Protein AF-D3S0X2-F1 (afdb_monomer_lite)

pLDDT: mean 82.23, std 14.94, range [35.78, 95.12]

Sequence (103 aa):
MQVLVDTCVEECDEIYVEITSKIPLKELMQIVRKYRDRDLFLRINRKKKMLESITFYEGNDEECIFVPIPKRFAVLEPDEHYFEVTLKANIVLALKGEKDYHR

Organism: Ferroglobus placidus (strain DSM 10642 / AEDII12DO) (NCBI:txid589924)

Secondary structure (DSSP, 8-state):
-HHHHHHHHHHHHHHHHHHHHHS-HHHHHHHHHHTTTS--EEEEETTT--EEEEES-----TTEEEEEPP-GGGTS---HHHHHHHHHHHHHHHHTT------

Radius of gyration: 13.12 Å; chains: 1; bounding box: 30×28×33 Å

Foldseek 3Di:
DVVVVVVLLVLLVLLLCQCCVVANLVRLVVVLLVPLVAWWWFWAQLVVSHGPDIDRDDDPDPRTFTQTQDRVCNPPPNDSVVNSVVSSVSSSCRNVVNPCPDD

Structure (mmCIF, N/CA/C/O backbone):
data_AF-D3S0X2-F1
#
_entry.id   AF-D3S0X2-F1
#
loop_
_atom_site.group_PDB
_atom_site.id
_atom_site.type_symbol
_atom_site.label_atom_id
_atom_site.label_alt_id
_atom_site.label_comp_id
_atom_site.label_asym_id
_atom_site.label_entity_id
_atom_site.label_seq_id
_atom_site.pdbx_PDB_ins_code
_atom_site.Cartn_x
_atom_site.Cartn_y
_atom_site.Cartn_z
_atom_site.occupancy
_atom_site.B_iso_or_equiv
_atom_site.auth_seq_id
_atom_site.auth_comp_id
_atom_site.auth_asym_id
_atom_site.auth_atom_id
_atom_site.pdbx_PDB_model_num
ATOM 1 N N . MET A 1 1 ? 10.234 -17.775 -16.713 1.00 49.59 1 MET A N 1
ATOM 2 C CA . MET A 1 1 ? 9.248 -17.644 -15.618 1.00 49.59 1 MET A CA 1
ATOM 3 C C . MET A 1 1 ? 9.896 -17.219 -14.304 1.00 49.59 1 MET A C 1
ATOM 5 O O . MET A 1 1 ? 9.381 -16.278 -13.731 1.00 49.59 1 MET A O 1
ATOM 9 N N . GLN A 1 2 ? 11.027 -17.806 -13.882 1.00 45.94 2 GLN A N 1
ATOM 10 C CA . GLN A 1 2 ? 11.764 -17.413 -12.660 1.00 45.94 2 GLN A CA 1
ATOM 11 C C . GLN A 1 2 ? 12.092 -15.903 -12.587 1.00 45.94 2 GLN A C 1
ATOM 13 O O . GLN A 1 2 ? 11.704 -15.236 -11.642 1.00 45.94 2 GLN A O 1
ATOM 18 N N . VAL A 1 3 ? 12.665 -15.343 -13.661 1.00 51.47 3 VAL A N 1
ATOM 19 C CA . VAL A 1 3 ? 13.115 -13.934 -13.722 1.00 51.47 3 VAL A CA 1
ATOM 20 C C . VAL A 1 3 ? 11.994 -12.919 -13.455 1.00 51.47 3 VAL A C 1
ATOM 22 O O . VAL A 1 3 ? 12.220 -11.918 -12.794 1.00 51.47 3 VAL A O 1
ATOM 25 N N . LEU A 1 4 ? 10.766 -13.178 -13.925 1.00 51.53 4 LEU A N 1
ATOM 26 C CA . LEU A 1 4 ? 9.631 -12.268 -13.701 1.00 51.53 4 LEU A CA 1
ATOM 27 C C . LEU A 1 4 ? 9.139 -12.293 -12.250 1.00 51.53 4 LEU A C 1
ATOM 29 O O . LEU A 1 4 ? 8.587 -11.303 -11.778 1.00 51.53 4 LEU A O 1
ATOM 33 N N . VAL A 1 5 ? 9.305 -13.425 -11.560 1.00 55.12 5 VAL A N 1
ATOM 34 C CA . VAL A 1 5 ? 8.939 -13.558 -10.147 1.00 55.12 5 VAL A CA 1
ATOM 35 C C . VAL A 1 5 ? 9.953 -12.809 -9.291 1.00 55.12 5 VAL A C 1
ATOM 37 O O . VAL A 1 5 ? 9.538 -12.034 -8.438 1.00 55.12 5 VAL A O 1
ATOM 40 N N . ASP A 1 6 ? 11.244 -12.956 -9.591 1.00 60.19 6 ASP A N 1
ATOM 41 C CA . ASP A 1 6 ? 12.327 -12.318 -8.837 1.00 60.19 6 ASP A CA 1
ATOM 42 C C . ASP A 1 6 ? 12.272 -10.778 -8.947 1.00 60.19 6 ASP A C 1
ATOM 44 O O . ASP A 1 6 ? 12.323 -10.087 -7.932 1.00 60.19 6 ASP A O 1
ATOM 48 N N . THR A 1 7 ? 12.021 -10.220 -10.142 1.00 62.97 7 THR A N 1
ATOM 49 C CA . THR A 1 7 ? 11.887 -8.758 -10.326 1.00 62.97 7 THR A CA 1
ATOM 50 C C . THR A 1 7 ? 10.675 -8.165 -9.595 1.00 62.97 7 THR A C 1
ATOM 52 O O . THR A 1 7 ? 10.750 -7.057 -9.072 1.00 62.97 7 THR A O 1
ATOM 55 N N . CYS A 1 8 ? 9.549 -8.886 -9.511 1.00 72.38 8 CYS A N 1
ATOM 56 C CA . CYS A 1 8 ? 8.376 -8.386 -8.780 1.00 72.38 8 CYS A CA 1
ATOM 57 C C . CYS A 1 8 ? 8.606 -8.331 -7.262 1.00 72.38 8 CYS A C 1
ATOM 59 O O . CYS A 1 8 ? 7.940 -7.553 -6.581 1.00 72.38 8 CYS A O 1
ATOM 61 N N . VAL A 1 9 ? 9.498 -9.174 -6.733 1.00 78.00 9 VAL A N 1
ATOM 62 C CA . VAL A 1 9 ? 9.828 -9.215 -5.301 1.00 78.00 9 VAL A CA 1
ATOM 63 C C . VAL A 1 9 ? 10.693 -8.010 -4.935 1.00 78.00 9 VAL A C 1
ATOM 65 O O . VAL A 1 9 ? 10.359 -7.303 -3.989 1.00 78.00 9 VAL A O 1
ATOM 68 N N . GLU A 1 10 ? 11.724 -7.715 -5.731 1.00 85.56 10 GLU A N 1
ATOM 69 C CA . GLU A 1 10 ? 12.586 -6.539 -5.533 1.00 85.56 10 GLU A CA 1
ATOM 70 C C . GLU A 1 10 ? 11.782 -5.232 -5.616 1.00 85.56 10 GLU A C 1
ATOM 72 O O . GLU A 1 10 ? 11.836 -4.407 -4.705 1.00 85.56 10 GLU A O 1
ATOM 77 N N . GLU A 1 11 ? 10.944 -5.078 -6.649 1.00 89.06 11 GLU A N 1
ATOM 78 C CA . GLU A 1 11 ? 10.080 -3.897 -6.781 1.00 89.06 11 GLU A CA 1
ATOM 79 C C . GLU A 1 11 ? 9.060 -3.777 -5.635 1.00 89.06 11 GLU A C 1
ATOM 81 O O . GLU A 1 11 ? 8.707 -2.670 -5.221 1.00 89.06 11 GLU A O 1
ATOM 86 N N . CYS A 1 12 ? 8.563 -4.906 -5.120 1.00 91.75 12 CYS A N 1
ATOM 87 C CA . CYS A 1 12 ? 7.656 -4.914 -3.979 1.00 91.75 12 CYS A CA 1
ATOM 88 C C . CYS A 1 12 ? 8.347 -4.402 -2.716 1.00 91.75 12 CYS A C 1
ATOM 90 O O . CYS A 1 12 ? 7.769 -3.578 -2.005 1.00 91.75 12 CYS A O 1
ATOM 92 N N . ASP A 1 13 ? 9.562 -4.871 -2.435 1.00 92.94 13 ASP A N 1
ATOM 93 C CA . ASP A 1 13 ? 10.314 -4.449 -1.258 1.00 92.94 13 ASP A CA 1
ATOM 94 C C . ASP A 1 13 ? 10.686 -2.963 -1.333 1.00 92.94 13 ASP A C 1
ATOM 96 O O . ASP A 1 13 ? 10.516 -2.251 -0.343 1.00 92.94 13 ASP A O 1
ATOM 100 N N . GLU A 1 14 ? 11.080 -2.456 -2.506 1.00 93.88 14 GLU A N 1
ATOM 101 C CA . GLU A 1 14 ? 11.331 -1.023 -2.718 1.00 93.88 14 GLU A CA 1
ATOM 102 C C . GLU A 1 14 ? 10.093 -0.169 -2.414 1.00 93.88 14 GLU A C 1
ATOM 104 O O . GLU A 1 14 ? 10.158 0.781 -1.629 1.00 93.88 14 GLU A O 1
ATOM 109 N N . ILE A 1 15 ? 8.942 -0.531 -2.989 1.00 93.94 15 ILE A N 1
ATOM 110 C CA . ILE A 1 15 ? 7.681 0.188 -2.767 1.00 93.94 15 ILE A CA 1
ATOM 111 C C . ILE A 1 15 ? 7.254 0.084 -1.300 1.00 93.94 15 ILE A C 1
ATOM 113 O O . ILE A 1 15 ? 6.788 1.065 -0.720 1.00 93.94 15 ILE A O 1
ATOM 117 N N . TYR A 1 16 ? 7.407 -1.085 -0.680 1.00 94.94 16 TYR A N 1
ATOM 118 C CA . TYR A 1 16 ? 7.052 -1.293 0.720 1.00 94.94 16 TYR A CA 1
ATOM 119 C C . TYR A 1 16 ? 7.913 -0.441 1.662 1.00 94.94 16 TYR A C 1
ATOM 121 O O . TYR A 1 16 ? 7.379 0.204 2.571 1.00 94.94 16 TYR A O 1
ATOM 129 N N . VAL A 1 17 ? 9.229 -0.395 1.436 1.00 95.12 17 VAL A N 1
ATOM 130 C CA . VAL A 1 17 ? 10.155 0.462 2.191 1.00 95.12 17 VAL A CA 1
ATOM 131 C C . VAL A 1 17 ? 9.787 1.932 2.006 1.00 95.12 17 VAL A C 1
ATOM 133 O O . VAL A 1 17 ? 9.679 2.664 2.987 1.00 95.12 17 VAL A O 1
ATOM 136 N N . GLU A 1 18 ? 9.510 2.361 0.777 1.00 95.12 18 GLU A N 1
ATOM 137 C CA . GLU A 1 18 ? 9.065 3.724 0.489 1.00 95.12 18 GLU A CA 1
ATOM 138 C C . GLU A 1 18 ? 7.771 4.078 1.243 1.00 95.12 18 GLU A C 1
ATOM 140 O O . GLU A 1 18 ? 7.706 5.117 1.906 1.00 95.12 18 GLU A O 1
ATOM 145 N N . ILE A 1 19 ? 6.749 3.215 1.197 1.00 94.50 19 ILE A N 1
ATOM 146 C CA . ILE A 1 19 ? 5.483 3.427 1.915 1.00 94.50 19 ILE A CA 1
ATOM 147 C C . ILE A 1 19 ? 5.742 3.553 3.417 1.00 94.50 19 ILE A C 1
ATOM 149 O O . ILE A 1 19 ? 5.292 4.517 4.034 1.00 94.50 19 ILE A O 1
ATOM 153 N N . THR A 1 20 ? 6.474 2.601 3.999 1.00 94.50 20 THR A N 1
ATOM 154 C CA . THR A 1 20 ? 6.688 2.532 5.452 1.00 94.50 20 THR A CA 1
ATOM 155 C C . THR A 1 20 ? 7.637 3.606 5.979 1.00 94.50 20 THR A C 1
ATOM 157 O O . THR A 1 20 ? 7.524 3.991 7.143 1.00 94.50 20 THR A O 1
ATOM 160 N N . SER A 1 21 ? 8.505 4.157 5.124 1.00 94.94 21 SER A N 1
ATOM 161 C CA . SER A 1 21 ? 9.334 5.327 5.442 1.00 94.94 21 SER A CA 1
ATOM 162 C C . SER A 1 21 ? 8.521 6.619 5.581 1.00 94.94 21 SER A C 1
ATOM 164 O O . SER A 1 21 ? 8.890 7.502 6.356 1.00 94.94 21 SER A O 1
ATOM 166 N N . LYS A 1 22 ? 7.404 6.728 4.849 1.00 94.25 22 LYS A N 1
ATOM 167 C CA . LYS A 1 22 ? 6.505 7.891 4.860 1.00 94.25 22 LYS A CA 1
ATOM 168 C C . LYS A 1 22 ? 5.373 7.745 5.866 1.00 94.25 22 LYS A C 1
ATOM 170 O O . LYS A 1 22 ? 4.980 8.726 6.488 1.00 94.25 22 LYS A O 1
ATOM 175 N N . ILE A 1 23 ? 4.823 6.540 5.973 1.00 94.12 23 ILE A N 1
ATOM 176 C CA . ILE A 1 23 ? 3.676 6.216 6.814 1.00 94.12 23 ILE A CA 1
ATOM 177 C C . ILE A 1 23 ? 3.983 4.889 7.511 1.00 94.12 23 ILE A C 1
ATOM 179 O O . ILE A 1 23 ? 3.873 3.831 6.884 1.00 94.12 23 ILE A O 1
ATOM 183 N N . PRO A 1 24 ? 4.355 4.912 8.802 1.00 94.12 24 PRO A N 1
ATOM 184 C CA . PRO A 1 24 ? 4.600 3.697 9.561 1.00 94.12 24 PRO A CA 1
ATOM 185 C C . PRO A 1 24 ? 3.413 2.738 9.479 1.00 94.12 24 PRO A C 1
ATOM 187 O O . PRO A 1 24 ? 2.253 3.157 9.503 1.00 94.12 24 PRO A O 1
ATOM 190 N N . LEU A 1 25 ? 3.689 1.435 9.455 1.00 91.69 25 LEU A N 1
ATOM 191 C CA . LEU A 1 25 ? 2.662 0.406 9.269 1.00 91.69 25 LEU A CA 1
ATOM 192 C C . LEU A 1 25 ? 1.496 0.547 10.264 1.00 91.69 25 LEU A C 1
ATOM 194 O O . LEU A 1 25 ? 0.329 0.487 9.882 1.00 91.69 25 LEU A O 1
ATOM 198 N N . LYS A 1 26 ? 1.805 0.845 11.532 1.00 90.25 26 LYS A N 1
ATOM 199 C CA . LYS A 1 26 ? 0.810 1.095 12.587 1.00 90.25 26 LYS A CA 1
ATOM 200 C C . LYS A 1 26 ? -0.097 2.288 12.291 1.00 90.25 26 LYS A C 1
ATOM 202 O O . LYS A 1 26 ? -1.286 2.235 12.597 1.00 90.25 26 LYS A O 1
ATOM 207 N N . GLU A 1 27 ? 0.441 3.351 11.704 1.00 91.94 27 GLU A N 1
ATOM 208 C CA . GLU A 1 27 ? -0.343 4.515 11.293 1.00 91.94 27 GLU A CA 1
ATOM 209 C C . GLU A 1 27 ? -1.248 4.160 10.111 1.00 91.94 27 GLU A C 1
ATOM 211 O O . GLU A 1 27 ? -2.439 4.473 10.128 1.00 91.94 27 GLU A O 1
ATOM 216 N N . LEU A 1 28 ? -0.738 3.397 9.141 1.00 91.38 28 LEU A N 1
ATOM 217 C CA . LEU A 1 28 ? -1.540 2.896 8.027 1.00 91.38 28 LEU A CA 1
ATOM 218 C C . LEU A 1 28 ? -2.717 2.037 8.519 1.00 91.38 28 LEU A C 1
ATOM 220 O O . LEU A 1 28 ? -3.856 2.224 8.089 1.00 91.38 28 LEU A O 1
ATOM 224 N N . MET A 1 29 ? -2.475 1.162 9.499 1.00 89.56 29 MET A N 1
ATOM 225 C CA . MET A 1 29 ? -3.522 0.376 10.159 1.00 89.56 29 MET A CA 1
ATOM 226 C C . MET A 1 29 ? -4.550 1.263 10.882 1.00 89.56 29 MET A C 1
ATOM 228 O O . MET A 1 29 ? -5.747 0.968 10.854 1.00 89.56 29 MET A O 1
ATOM 232 N N . GLN A 1 30 ? -4.128 2.362 11.518 1.00 90.00 30 GLN A N 1
ATOM 233 C CA . GLN A 1 30 ? -5.047 3.326 12.137 1.00 90.00 30 GLN A CA 1
ATOM 234 C C . GLN A 1 30 ? -5.907 4.054 11.097 1.00 90.00 30 GLN A C 1
ATOM 236 O O . GLN A 1 30 ? -7.107 4.230 11.323 1.00 90.00 30 GLN A O 1
ATOM 241 N N . ILE A 1 31 ? -5.336 4.426 9.948 1.00 90.50 31 ILE A N 1
ATOM 242 C CA . ILE A 1 31 ? -6.070 5.033 8.827 1.00 90.50 31 ILE A CA 1
ATOM 243 C C . ILE A 1 31 ? -7.158 4.075 8.328 1.00 90.50 31 ILE A C 1
ATOM 245 O O . ILE A 1 31 ? -8.312 4.485 8.187 1.00 90.50 31 ILE A O 1
ATOM 249 N N . VAL A 1 32 ? -6.833 2.792 8.143 1.00 88.81 32 VAL A N 1
ATOM 250 C CA . VAL A 1 32 ? -7.812 1.766 7.742 1.00 88.81 32 VAL A CA 1
ATOM 251 C C . VAL A 1 32 ? -8.948 1.654 8.753 1.00 88.81 32 VAL A C 1
ATOM 253 O O . VAL A 1 32 ? -10.112 1.639 8.363 1.00 88.81 32 VAL A O 1
ATOM 256 N N . ARG A 1 33 ? -8.646 1.637 10.058 1.00 86.81 33 ARG A N 1
ATOM 257 C CA . ARG A 1 33 ? -9.688 1.600 11.100 1.00 86.81 33 ARG A CA 1
ATOM 258 C C . ARG A 1 33 ? -10.566 2.848 11.082 1.00 86.81 33 ARG A C 1
ATOM 260 O O . ARG A 1 33 ? -11.780 2.735 11.235 1.00 86.81 33 ARG A O 1
ATOM 267 N N . LYS A 1 34 ? -9.967 4.025 10.878 1.00 89.19 34 LYS A N 1
ATOM 268 C CA . LYS A 1 34 ? -10.680 5.309 10.808 1.00 89.19 34 LYS A CA 1
ATOM 269 C C . LYS A 1 34 ? -11.653 5.366 9.629 1.00 89.19 34 LYS A C 1
ATOM 271 O O . LYS A 1 34 ? -12.724 5.949 9.766 1.00 89.19 34 LYS A O 1
ATOM 276 N N . TYR A 1 35 ? -11.303 4.754 8.499 1.00 89.12 35 TYR A N 1
ATOM 277 C CA . TYR A 1 35 ? -12.119 4.743 7.282 1.00 89.12 35 TYR A CA 1
ATOM 278 C C . TYR A 1 35 ? -12.610 3.340 6.906 1.00 89.12 35 TYR A C 1
ATOM 280 O O . TYR A 1 35 ? -12.713 3.020 5.725 1.00 89.12 35 TYR A O 1
ATOM 288 N N . ARG A 1 36 ? -12.949 2.509 7.900 1.00 84.44 36 ARG A N 1
ATOM 289 C CA . ARG A 1 36 ? -13.332 1.095 7.710 1.00 84.44 36 ARG A CA 1
ATOM 290 C C . ARG A 1 36 ? -14.442 0.862 6.673 1.00 84.44 36 ARG A C 1
ATOM 292 O O . ARG A 1 36 ? -14.465 -0.178 6.024 1.00 84.44 36 ARG A O 1
ATOM 299 N N . ASP A 1 37 ? -15.324 1.844 6.498 1.00 85.50 37 ASP A N 1
ATOM 300 C CA . ASP A 1 37 ? -16.477 1.783 5.596 1.00 85.50 37 ASP A CA 1
ATOM 301 C C . ASP A 1 37 ? -16.142 2.213 4.151 1.00 85.50 37 ASP A C 1
ATOM 303 O O . ASP A 1 37 ? -17.035 2.310 3.313 1.00 85.50 37 ASP A O 1
ATOM 307 N N . ARG A 1 38 ? -14.869 2.505 3.834 1.00 86.06 38 ARG A N 1
ATOM 308 C CA . ARG A 1 38 ? -14.432 2.984 2.511 1.00 86.06 38 ARG A CA 1
ATOM 309 C C . ARG A 1 38 ? -13.222 2.234 1.992 1.00 86.06 38 ARG A C 1
ATOM 311 O O . ARG A 1 38 ? -1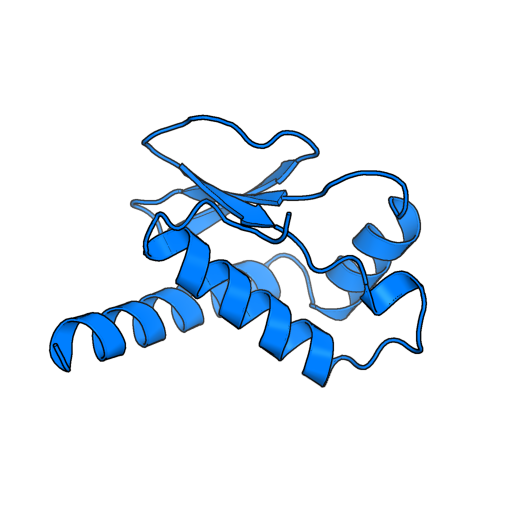2.316 1.919 2.753 1.00 86.06 38 ARG A O 1
ATOM 318 N N . ASP A 1 39 ? -13.209 1.941 0.693 1.00 88.06 39 ASP A N 1
ATOM 319 C CA . ASP A 1 39 ? -12.028 1.397 0.013 1.00 88.06 39 ASP A CA 1
ATOM 320 C C . ASP A 1 39 ? -10.912 2.426 -0.009 1.00 88.06 39 ASP A C 1
ATOM 322 O O . ASP A 1 39 ? -11.140 3.587 -0.328 1.00 88.06 39 ASP A O 1
ATOM 326 N N . LEU A 1 40 ? -9.728 2.002 0.422 1.00 91.56 40 LEU A N 1
ATOM 327 C CA . LEU A 1 40 ? -8.530 2.820 0.475 1.00 91.56 40 LEU A CA 1
ATOM 328 C C . LEU A 1 40 ? -7.493 2.200 -0.449 1.00 91.56 40 LEU A C 1
ATOM 330 O O . LEU A 1 40 ? -7.271 0.988 -0.414 1.00 91.56 40 LEU A O 1
ATOM 334 N N . PHE A 1 41 ? -6.819 3.052 -1.205 1.00 93.50 41 PHE A N 1
ATOM 335 C CA . PHE A 1 41 ? -5.757 2.668 -2.119 1.00 93.50 41 PHE A CA 1
ATOM 336 C C . PHE A 1 41 ? -4.533 3.544 -1.885 1.00 93.50 41 PHE A C 1
ATOM 338 O O . PHE A 1 41 ? -4.652 4.750 -1.659 1.00 93.50 41 PHE A O 1
ATOM 345 N N . LEU A 1 42 ? -3.352 2.945 -1.980 1.00 94.31 42 LEU A N 1
ATOM 346 C CA . LEU A 1 42 ? -2.098 3.669 -2.131 1.00 94.31 42 LEU A CA 1
ATOM 347 C C . LEU A 1 42 ? -1.906 3.962 -3.615 1.00 94.31 42 LEU A C 1
ATOM 349 O O . LEU A 1 42 ? -1.859 3.035 -4.423 1.00 94.31 42 LEU A O 1
ATOM 353 N N . ARG A 1 43 ? -1.787 5.239 -3.972 1.00 94.25 43 ARG A N 1
ATOM 354 C CA . ARG A 1 43 ? -1.425 5.664 -5.323 1.00 94.25 43 ARG A CA 1
ATOM 355 C C . ARG A 1 43 ? 0.093 5.765 -5.403 1.00 94.25 43 ARG A C 1
ATOM 357 O O . ARG A 1 43 ? 0.688 6.663 -4.805 1.00 94.25 43 ARG A O 1
ATOM 364 N N . ILE A 1 44 ? 0.710 4.832 -6.119 1.00 93.00 44 ILE A N 1
ATOM 365 C CA . ILE A 1 44 ? 2.162 4.759 -6.300 1.00 93.00 44 ILE A CA 1
ATOM 366 C C . ILE A 1 44 ? 2.500 5.139 -7.740 1.00 93.00 44 ILE A C 1
ATOM 368 O O . ILE A 1 44 ? 1.911 4.608 -8.680 1.00 93.00 44 ILE A O 1
ATOM 372 N N . ASN A 1 45 ? 3.482 6.015 -7.930 1.00 92.38 45 ASN A N 1
ATOM 373 C CA . ASN A 1 45 ? 4.012 6.320 -9.254 1.00 92.38 45 ASN A CA 1
ATOM 374 C C . ASN A 1 45 ? 4.736 5.092 -9.825 1.00 92.38 45 ASN A C 1
ATOM 376 O O . ASN A 1 45 ? 5.735 4.646 -9.258 1.00 92.38 45 ASN A O 1
ATOM 380 N N . ARG A 1 46 ? 4.293 4.562 -10.968 1.00 87.44 46 ARG A N 1
ATOM 381 C CA . ARG A 1 46 ? 4.823 3.311 -11.537 1.00 87.44 46 ARG A CA 1
ATOM 382 C C . ARG A 1 46 ? 6.298 3.413 -11.935 1.00 87.44 46 ARG A C 1
ATOM 384 O O . ARG A 1 46 ? 7.024 2.428 -11.818 1.00 87.44 46 ARG A O 1
ATOM 391 N N . LYS A 1 47 ? 6.738 4.589 -12.402 1.00 86.81 47 LYS A N 1
ATOM 392 C CA . LYS A 1 47 ? 8.121 4.835 -12.856 1.00 86.81 47 LYS A CA 1
ATOM 393 C C . LYS A 1 47 ? 9.061 5.127 -11.693 1.00 86.81 47 LYS A C 1
ATOM 395 O O . LYS A 1 47 ? 10.173 4.619 -11.674 1.00 86.81 47 LYS A O 1
ATOM 400 N N . LYS A 1 48 ? 8.621 5.961 -10.746 1.00 90.69 48 LYS A N 1
ATOM 401 C CA . LYS A 1 48 ? 9.446 6.387 -9.605 1.00 90.69 48 LYS A CA 1
ATOM 402 C C . LYS A 1 48 ? 9.388 5.425 -8.421 1.00 90.69 48 LYS A C 1
ATOM 404 O O . LYS A 1 48 ? 10.191 5.576 -7.515 1.00 90.69 48 LYS A O 1
ATOM 409 N N . LYS A 1 49 ? 8.420 4.500 -8.404 1.00 90.44 49 LYS A N 1
ATOM 410 C CA . LYS A 1 49 ? 8.129 3.600 -7.274 1.00 90.44 49 LYS A CA 1
ATOM 411 C C . LYS A 1 49 ? 7.816 4.353 -5.972 1.00 90.44 49 LYS A C 1
ATOM 413 O O . LYS A 1 49 ? 7.979 3.826 -4.882 1.00 90.44 49 LYS A O 1
ATOM 418 N N . MET A 1 50 ? 7.337 5.594 -6.091 1.00 93.06 50 MET A N 1
ATOM 419 C CA . MET A 1 50 ? 7.100 6.493 -4.961 1.00 93.06 50 MET A CA 1
ATOM 420 C C . MET A 1 50 ? 5.627 6.558 -4.579 1.00 93.06 50 MET A C 1
ATOM 422 O O . MET A 1 50 ? 4.769 6.709 -5.451 1.00 93.06 50 MET A O 1
ATOM 426 N N . LEU A 1 51 ? 5.342 6.539 -3.276 1.00 94.12 51 LEU A N 1
ATOM 427 C CA . LEU A 1 51 ? 4.007 6.838 -2.761 1.00 94.12 51 LEU A CA 1
ATOM 428 C C . LEU A 1 51 ? 3.667 8.311 -3.013 1.00 94.12 51 LEU A C 1
ATOM 430 O O . LEU A 1 51 ? 4.355 9.202 -2.503 1.00 94.12 51 LEU A O 1
ATOM 434 N N . GLU A 1 52 ? 2.595 8.558 -3.766 1.00 93.69 52 GLU A N 1
ATOM 435 C CA . GLU A 1 52 ? 2.085 9.904 -4.037 1.00 93.69 52 GLU A CA 1
ATOM 436 C C . GLU A 1 52 ? 0.966 10.294 -3.064 1.00 93.69 52 GLU A C 1
ATOM 438 O O . GLU A 1 52 ? 0.970 11.409 -2.545 1.00 93.69 52 GLU A O 1
ATOM 443 N N . SER A 1 53 ? 0.015 9.392 -2.792 1.00 93.44 53 SER A N 1
ATOM 444 C CA . SER A 1 53 ? -1.090 9.652 -1.856 1.00 93.44 53 SER A CA 1
ATOM 445 C C . SER A 1 53 ? -1.839 8.385 -1.421 1.00 93.44 53 SER A C 1
ATOM 447 O O . SER A 1 53 ? -1.702 7.321 -2.024 1.00 93.44 53 SER A O 1
ATOM 449 N N . ILE A 1 54 ? -2.670 8.516 -0.379 1.00 92.81 54 ILE A N 1
ATOM 450 C CA . ILE A 1 54 ? -3.749 7.570 -0.053 1.00 92.81 54 ILE A CA 1
ATOM 451 C C . ILE A 1 54 ? -5.060 8.148 -0.596 1.00 92.81 54 ILE A C 1
ATOM 453 O O . ILE A 1 54 ? -5.369 9.315 -0.351 1.00 92.81 54 ILE A O 1
ATOM 457 N N . THR A 1 55 ? -5.838 7.345 -1.316 1.00 91.25 55 THR A N 1
ATOM 458 C CA . THR A 1 55 ? -7.082 7.769 -1.974 1.00 91.25 55 THR A CA 1
ATOM 459 C C . THR A 1 55 ? -8.224 6.785 -1.730 1.00 91.25 55 THR A C 1
ATOM 461 O O . THR A 1 55 ? -7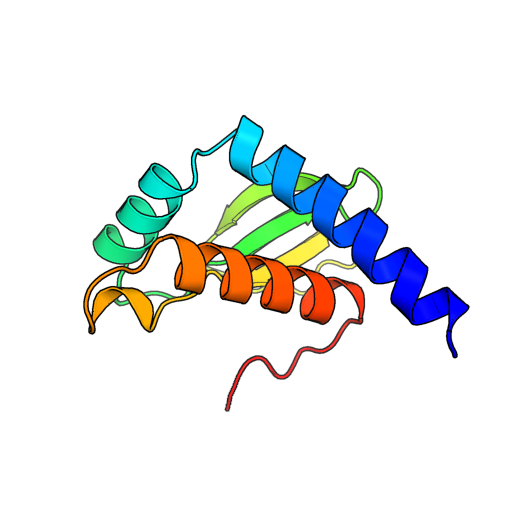.995 5.622 -1.410 1.00 91.25 55 THR A O 1
ATOM 464 N N . PHE A 1 56 ? -9.461 7.254 -1.907 1.00 88.31 56 PHE A N 1
ATOM 465 C CA . PHE A 1 56 ? -10.670 6.419 -1.890 1.00 88.31 56 PHE A CA 1
ATOM 466 C C . PHE A 1 56 ? -11.092 5.923 -3.280 1.00 88.31 56 PHE A C 1
ATOM 468 O O . PHE A 1 56 ? -12.121 5.269 -3.421 1.00 88.31 56 PHE A O 1
ATOM 475 N N . TYR A 1 57 ? -10.348 6.306 -4.316 1.00 82.62 57 TYR A N 1
ATOM 476 C CA . TYR A 1 57 ? -10.694 6.053 -5.706 1.00 82.62 57 TYR A CA 1
ATOM 477 C C . TYR A 1 57 ? -9.630 5.184 -6.367 1.00 82.62 57 TYR A C 1
ATOM 479 O O . TYR A 1 57 ? -8.456 5.559 -6.401 1.00 82.62 57 TYR A O 1
ATOM 487 N N . GLU A 1 58 ? -10.061 4.056 -6.922 1.00 77.75 58 GLU A N 1
ATOM 488 C CA . GLU A 1 58 ? -9.265 3.278 -7.862 1.00 77.75 58 GLU A CA 1
ATOM 489 C C . GLU A 1 58 ? -9.334 3.967 -9.229 1.00 77.75 58 GLU A C 1
ATOM 491 O O . GLU A 1 58 ? -10.370 3.979 -9.896 1.00 77.75 58 GLU A O 1
ATOM 496 N N . GLY A 1 59 ? -8.239 4.618 -9.617 1.00 73.06 59 GLY A N 1
ATOM 497 C CA . GLY A 1 59 ? -8.141 5.268 -10.914 1.00 73.06 59 GLY A CA 1
ATOM 498 C C . GLY A 1 59 ? -7.679 4.325 -12.013 1.00 73.06 59 GLY A C 1
ATOM 499 O O . GLY A 1 59 ? -7.080 3.283 -11.767 1.00 73.06 59 GLY A O 1
ATOM 500 N N . ASN A 1 60 ? -7.909 4.743 -13.254 1.00 71.19 60 ASN A N 1
ATOM 501 C CA . ASN A 1 60 ? -7.279 4.144 -14.423 1.00 71.19 60 ASN A CA 1
ATOM 502 C C . ASN A 1 60 ? -6.237 5.152 -14.928 1.00 71.19 60 ASN A C 1
ATOM 504 O O . ASN A 1 60 ? -6.511 5.964 -15.807 1.00 71.19 60 ASN A O 1
ATOM 508 N N . ASP A 1 61 ? -5.091 5.175 -14.253 1.00 79.75 61 ASP A N 1
ATOM 509 C CA . ASP A 1 61 ? -3.963 6.063 -14.536 1.00 79.75 61 ASP A CA 1
ATOM 510 C C . ASP A 1 61 ? -2.780 5.180 -14.933 1.00 79.75 61 ASP A C 1
ATOM 512 O O . ASP A 1 61 ? -2.291 4.415 -14.112 1.00 79.75 61 ASP A O 1
ATOM 516 N N . GLU A 1 62 ? -2.345 5.242 -16.191 1.00 80.38 62 GLU A N 1
ATOM 517 C CA . GLU A 1 62 ? -1.245 4.403 -16.691 1.00 80.38 62 GLU A CA 1
ATOM 518 C C . GLU A 1 62 ? 0.100 4.732 -16.023 1.00 80.38 62 GLU A C 1
ATOM 520 O O . GLU A 1 62 ? 1.009 3.896 -15.990 1.00 80.38 62 GLU A O 1
ATOM 525 N N . GLU A 1 63 ? 0.235 5.936 -15.463 1.00 86.94 63 GLU A N 1
ATOM 526 C CA . GLU A 1 63 ? 1.445 6.367 -14.768 1.00 86.94 63 GLU A CA 1
ATOM 527 C C . GLU A 1 63 ? 1.473 5.920 -13.304 1.00 86.94 63 GLU A C 1
ATOM 529 O O . GLU A 1 63 ? 2.535 5.966 -12.671 1.00 86.94 63 GLU A O 1
ATOM 534 N N . CYS A 1 64 ? 0.343 5.445 -12.771 1.00 89.56 64 CYS A N 1
ATOM 535 C CA . CYS A 1 64 ? 0.212 5.030 -11.383 1.00 89.56 64 CYS A CA 1
ATOM 536 C C . CYS A 1 64 ? -0.282 3.591 -11.235 1.00 89.56 64 CYS A C 1
ATOM 538 O O . CYS A 1 64 ? -1.018 3.048 -12.049 1.00 89.56 64 CYS A O 1
ATOM 540 N N . ILE A 1 65 ? 0.106 2.968 -10.132 1.00 90.44 65 ILE A N 1
ATOM 541 C CA . ILE A 1 65 ? -0.516 1.741 -9.644 1.00 90.44 65 ILE A CA 1
ATOM 542 C C . ILE A 1 65 ? -1.324 2.085 -8.394 1.00 90.44 65 ILE A C 1
ATOM 544 O O . ILE A 1 65 ? -0.899 2.894 -7.564 1.00 90.44 65 ILE A O 1
ATOM 548 N N . PHE A 1 66 ? -2.499 1.478 -8.277 1.00 91.75 66 PHE A N 1
ATOM 549 C CA . PHE A 1 66 ? -3.361 1.607 -7.111 1.00 91.75 66 PHE A CA 1
ATOM 550 C C . PHE A 1 66 ? -3.280 0.303 -6.332 1.00 91.75 66 PHE A C 1
ATOM 552 O O . PHE A 1 66 ? -3.717 -0.738 -6.811 1.00 91.75 66 PHE A O 1
ATOM 559 N N . VAL A 1 67 ? -2.682 0.354 -5.146 1.00 91.94 67 VAL A N 1
ATOM 560 C CA . VAL A 1 67 ? -2.547 -0.816 -4.277 1.00 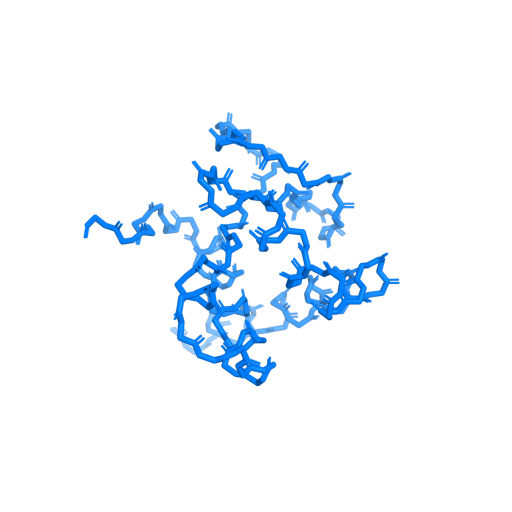91.94 67 VAL A CA 1
ATOM 561 C C . VAL A 1 67 ? -3.654 -0.766 -3.229 1.00 91.94 67 VAL A C 1
ATOM 563 O O . VAL A 1 67 ? -3.663 0.173 -2.427 1.00 91.94 67 VAL A O 1
ATOM 566 N N . PRO A 1 68 ? -4.580 -1.735 -3.180 1.00 91.19 68 PRO A N 1
ATOM 567 C CA . PRO A 1 68 ? -5.615 -1.743 -2.157 1.00 91.19 68 PRO A CA 1
ATOM 568 C C . PRO A 1 68 ? -5.012 -1.978 -0.775 1.00 91.19 68 PRO A C 1
ATOM 570 O O . PRO A 1 68 ? -4.182 -2.870 -0.573 1.00 91.19 68 PRO A O 1
ATOM 573 N N . ILE A 1 69 ? -5.463 -1.191 0.199 1.00 90.56 69 ILE A N 1
ATOM 574 C CA . ILE A 1 69 ? -5.025 -1.331 1.586 1.00 90.56 69 ILE A CA 1
ATOM 575 C C . ILE A 1 69 ? -5.881 -2.409 2.274 1.00 90.56 69 ILE A C 1
ATOM 577 O O . ILE A 1 69 ? -7.112 -2.347 2.201 1.00 90.56 69 ILE A O 1
ATOM 581 N N . PRO A 1 70 ? -5.278 -3.396 2.962 1.00 86.56 70 PRO A N 1
ATOM 582 C CA . PRO A 1 70 ? -6.028 -4.503 3.546 1.00 86.56 70 PRO A CA 1
ATOM 583 C C . PRO A 1 70 ? -7.076 -4.065 4.589 1.00 86.56 70 PRO A C 1
ATOM 585 O O . PRO A 1 70 ? -6.737 -3.557 5.654 1.00 86.56 70 PRO A O 1
ATOM 588 N N . LYS A 1 71 ? -8.366 -4.313 4.316 1.00 79.12 71 LYS A N 1
ATOM 589 C CA . LYS A 1 71 ? -9.486 -3.935 5.207 1.00 79.12 71 LYS A CA 1
ATOM 590 C C . LYS A 1 71 ? -9.885 -4.967 6.248 1.00 79.12 71 LYS A C 1
ATOM 592 O O . LYS A 1 71 ? -10.325 -4.598 7.334 1.00 79.12 71 LYS A O 1
ATOM 597 N N . ARG A 1 72 ? -9.807 -6.261 5.906 1.00 65.94 72 ARG A N 1
ATOM 598 C CA . ARG A 1 72 ? -10.361 -7.355 6.737 1.00 65.94 72 ARG A CA 1
ATOM 599 C C . ARG A 1 72 ? -9.723 -7.420 8.138 1.00 65.94 72 ARG A C 1
ATOM 601 O O . ARG A 1 72 ? -10.335 -7.919 9.073 1.00 65.94 72 ARG A O 1
ATOM 608 N N . PHE A 1 73 ? -8.565 -6.783 8.286 1.00 61.75 73 PHE A N 1
ATOM 609 C CA . PHE A 1 73 ? -7.833 -6.500 9.522 1.00 61.75 73 PHE A CA 1
ATOM 610 C C . PHE A 1 73 ? -8.537 -5.600 10.535 1.00 61.75 73 PHE A C 1
ATOM 612 O O . PHE A 1 73 ? -8.146 -5.559 11.695 1.00 61.75 73 PHE A O 1
ATOM 619 N N . ALA A 1 74 ? -9.534 -4.821 10.115 1.00 54.91 74 ALA A N 1
ATOM 620 C CA . ALA A 1 74 ? -10.262 -3.943 11.024 1.00 54.91 74 ALA A CA 1
ATOM 621 C C . ALA A 1 74 ? -11.307 -4.696 11.871 1.00 54.91 74 ALA A C 1
ATOM 623 O O . ALA A 1 74 ? -11.845 -4.110 12.808 1.00 54.91 74 ALA A O 1
ATOM 624 N N . VAL A 1 75 ? -11.613 -5.958 11.534 1.00 55.53 75 VAL A N 1
ATOM 625 C CA . VAL A 1 75 ? -12.747 -6.717 12.097 1.00 55.53 75 VAL A CA 1
ATOM 626 C C . VAL A 1 75 ? -12.305 -7.838 13.046 1.00 55.53 75 VAL A C 1
ATOM 628 O O . VAL A 1 75 ? -12.995 -8.108 14.024 1.00 55.53 75 VAL A O 1
ATOM 631 N N . LEU A 1 76 ? -11.157 -8.468 12.793 1.00 54.75 76 LEU A N 1
ATOM 632 C CA . LEU A 1 76 ? -10.545 -9.501 13.638 1.00 54.75 76 LEU A CA 1
ATOM 633 C C . LEU A 1 76 ? -9.176 -8.976 14.075 1.00 54.75 76 LEU A C 1
ATOM 635 O O . LEU A 1 76 ? -8.554 -8.266 13.292 1.00 54.75 76 LEU A O 1
ATOM 639 N N . GLU A 1 77 ? -8.759 -9.240 15.316 1.00 56.25 77 GLU A N 1
ATOM 640 C CA . GLU A 1 77 ? -7.611 -8.593 15.970 1.00 56.25 77 GLU A CA 1
ATOM 641 C C . GLU A 1 77 ? -6.427 -8.267 15.031 1.00 56.25 77 GLU A C 1
ATOM 643 O O . GLU A 1 77 ? -5.994 -9.105 14.240 1.00 56.25 77 GLU A O 1
ATOM 648 N N . PRO A 1 78 ? -5.897 -7.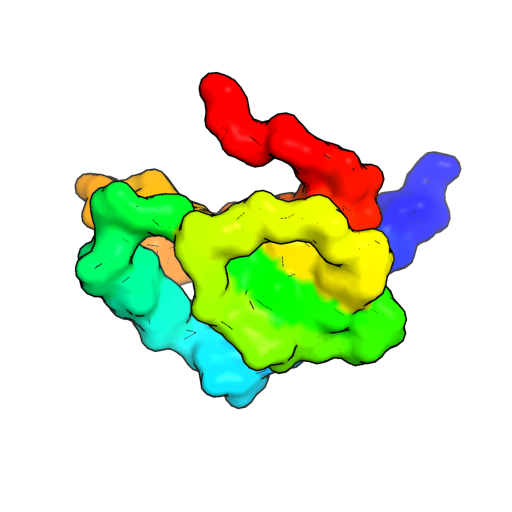037 15.103 1.00 63.94 78 PRO A N 1
ATOM 649 C CA . PRO A 1 78 ? -4.971 -6.505 14.119 1.00 63.94 78 PRO A CA 1
ATOM 650 C C . PRO A 1 78 ? -3.567 -7.089 14.302 1.00 63.94 78 PRO A C 1
ATOM 652 O O . PRO A 1 78 ? -2.729 -6.501 14.985 1.00 63.94 78 PRO A O 1
ATOM 655 N N . ASP A 1 79 ? -3.306 -8.224 13.665 1.00 82.25 79 ASP A N 1
ATOM 656 C CA . ASP A 1 79 ? -1.957 -8.759 13.518 1.00 82.25 79 ASP A CA 1
ATOM 657 C C . ASP A 1 79 ? -1.171 -7.903 12.505 1.00 82.25 79 ASP A C 1
ATOM 659 O O . ASP A 1 79 ? -1.489 -7.845 11.313 1.00 82.25 79 ASP A O 1
ATOM 663 N N . GLU A 1 80 ? -0.158 -7.197 13.016 1.00 86.69 80 GLU A N 1
ATOM 664 C CA . GLU A 1 80 ? 0.759 -6.351 12.246 1.00 86.69 80 GLU A CA 1
ATOM 665 C C . GLU A 1 80 ? 1.497 -7.158 11.169 1.00 86.69 80 GLU A C 1
ATOM 667 O O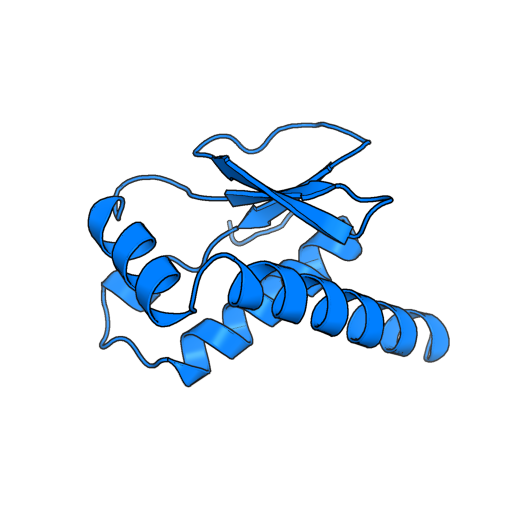 . GLU A 1 80 ? 1.648 -6.682 10.044 1.00 86.69 80 GLU A O 1
ATOM 672 N N . HIS A 1 81 ? 1.869 -8.404 11.474 1.00 88.25 81 HIS A N 1
ATOM 673 C CA . HIS A 1 81 ? 2.550 -9.282 10.533 1.00 88.25 81 HIS A CA 1
ATOM 674 C C . HIS A 1 81 ? 1.618 -9.716 9.402 1.00 88.25 81 HIS A C 1
ATOM 676 O O . HIS A 1 81 ? 1.976 -9.623 8.228 1.00 88.25 81 HIS A O 1
ATOM 682 N N . TYR A 1 82 ? 0.390 -10.128 9.727 1.00 86.00 82 TYR A N 1
ATOM 683 C CA . TYR A 1 82 ? -0.596 -10.458 8.696 1.00 86.00 82 TYR A CA 1
ATOM 684 C C . TYR A 1 82 ? -0.880 -9.225 7.808 1.00 86.00 82 TYR A C 1
ATOM 686 O O . TYR A 1 82 ? -1.004 -9.367 6.585 1.00 86.00 82 TYR A O 1
ATOM 694 N N . PHE A 1 83 ? -0.912 -8.010 8.384 1.00 89.56 83 PHE A N 1
ATOM 695 C CA . PHE A 1 83 ? -1.178 -6.767 7.646 1.00 89.56 83 PHE A CA 1
ATOM 696 C C . PHE A 1 83 ? -0.037 -6.444 6.687 1.00 89.56 83 PHE A C 1
ATOM 698 O O . PHE A 1 83 ? -0.288 -6.166 5.515 1.00 89.56 83 PHE A O 1
ATOM 705 N N . GLU A 1 84 ? 1.206 -6.554 7.158 1.00 92.12 84 GLU A N 1
ATOM 706 C CA . GLU A 1 84 ? 2.406 -6.439 6.332 1.00 92.12 84 GLU A CA 1
ATOM 707 C C . GLU A 1 84 ? 2.387 -7.429 5.162 1.00 92.12 84 GLU A C 1
ATOM 709 O O . GLU A 1 84 ? 2.524 -7.021 4.007 1.00 92.12 84 GLU A O 1
ATOM 714 N N . VAL A 1 85 ? 2.186 -8.720 5.442 1.00 90.56 85 VAL A N 1
ATOM 715 C CA . VAL A 1 85 ? 2.200 -9.778 4.419 1.00 90.56 85 VAL A CA 1
ATOM 716 C C . VAL A 1 85 ? 1.120 -9.530 3.367 1.00 90.56 85 VAL A C 1
ATOM 718 O O . VAL A 1 85 ? 1.380 -9.642 2.169 1.00 90.56 85 VAL A O 1
ATOM 721 N N . THR A 1 86 ? -0.081 -9.136 3.795 1.00 90.38 86 THR A N 1
ATOM 722 C CA . THR A 1 86 ? -1.188 -8.860 2.870 1.00 90.38 86 THR A CA 1
ATOM 723 C C . THR A 1 86 ? -0.941 -7.593 2.058 1.00 90.38 86 THR A C 1
ATOM 725 O O . THR A 1 86 ? -1.233 -7.564 0.864 1.00 90.38 86 THR A O 1
ATOM 728 N N . LEU A 1 87 ? -0.368 -6.551 2.666 1.00 92.50 87 LEU A N 1
ATOM 729 C CA . LEU A 1 87 ? -0.007 -5.334 1.947 1.00 92.50 87 LEU A CA 1
ATOM 730 C C . LEU A 1 87 ? 1.035 -5.627 0.860 1.00 92.50 87 LEU A C 1
ATOM 732 O O . LEU A 1 87 ? 0.836 -5.225 -0.283 1.00 92.50 87 LEU A O 1
ATOM 736 N N . LYS A 1 88 ? 2.095 -6.382 1.179 1.00 92.94 88 LYS A N 1
ATOM 737 C CA . LYS A 1 88 ? 3.107 -6.814 0.199 1.00 92.94 88 LYS A CA 1
ATOM 738 C C . LYS A 1 88 ? 2.498 -7.649 -0.927 1.00 92.94 88 LYS A C 1
ATOM 740 O O . LYS A 1 88 ? 2.766 -7.388 -2.097 1.00 92.94 88 LYS A O 1
ATOM 745 N N . ALA A 1 89 ? 1.610 -8.591 -0.604 1.00 90.62 89 ALA A N 1
ATOM 746 C CA . ALA A 1 89 ? 0.892 -9.363 -1.618 1.00 90.62 89 ALA A CA 1
ATOM 747 C C . ALA A 1 89 ? 0.079 -8.456 -2.562 1.00 90.62 89 ALA A C 1
ATOM 749 O O 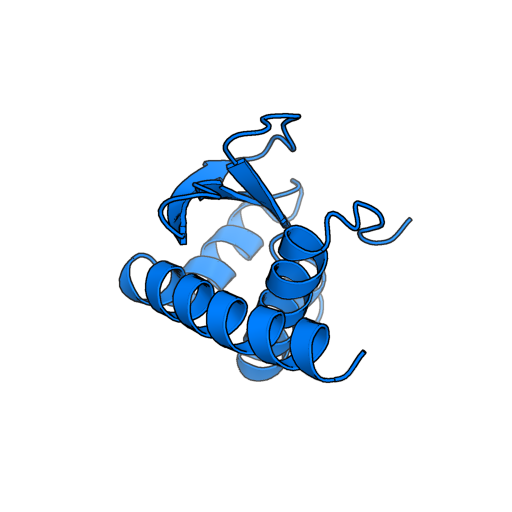. ALA A 1 89 ? 0.155 -8.609 -3.781 1.00 90.62 89 ALA A O 1
ATOM 750 N N . ASN A 1 90 ? -0.630 -7.462 -2.020 1.00 91.62 90 ASN A N 1
ATOM 751 C CA . ASN A 1 90 ? -1.394 -6.506 -2.822 1.00 91.62 90 ASN A CA 1
ATOM 752 C C . ASN A 1 90 ? -0.495 -5.639 -3.718 1.00 91.62 90 ASN A C 1
ATOM 754 O O . ASN A 1 90 ? -0.887 -5.349 -4.851 1.00 91.62 90 ASN A O 1
ATOM 758 N N . ILE A 1 91 ? 0.700 -5.251 -3.249 1.00 92.25 91 ILE A N 1
ATOM 759 C CA . ILE A 1 91 ? 1.702 -4.538 -4.061 1.00 92.25 91 ILE A CA 1
ATOM 760 C C . ILE A 1 91 ? 2.116 -5.406 -5.256 1.00 92.25 91 ILE A C 1
ATOM 762 O O . ILE A 1 91 ? 2.054 -4.946 -6.395 1.00 92.25 91 ILE A O 1
ATOM 766 N N . VAL A 1 92 ? 2.472 -6.674 -5.021 1.00 90.69 92 VAL A N 1
ATOM 767 C CA . VAL A 1 92 ? 2.869 -7.609 -6.090 1.00 90.69 92 VAL A CA 1
ATOM 768 C C . VAL A 1 92 ? 1.754 -7.786 -7.121 1.00 90.69 92 VAL A C 1
ATOM 770 O O . VAL A 1 92 ? 2.016 -7.744 -8.324 1.00 90.69 92 VAL A O 1
ATOM 773 N N . LEU A 1 93 ? 0.507 -7.958 -6.674 1.00 88.25 93 LEU A N 1
ATOM 774 C CA . LEU A 1 93 ? -0.649 -8.070 -7.570 1.00 88.25 93 LEU A CA 1
ATOM 775 C C . LEU A 1 93 ? -0.841 -6.793 -8.408 1.00 88.25 93 LEU A C 1
ATOM 777 O O . LEU A 1 93 ? -1.045 -6.877 -9.620 1.00 88.25 93 LEU A O 1
ATOM 781 N N . ALA A 1 94 ? -0.663 -5.613 -7.799 1.00 88.00 94 ALA A N 1
ATOM 782 C CA . ALA A 1 94 ? -0.767 -4.326 -8.497 1.00 88.00 94 ALA A CA 1
ATOM 783 C C . ALA A 1 94 ? 0.291 -4.164 -9.585 1.00 88.00 94 ALA A C 1
ATOM 785 O O . ALA A 1 94 ? -0.004 -3.709 -10.692 1.00 88.00 94 ALA A O 1
ATOM 786 N N . LEU A 1 95 ? 1.527 -4.563 -9.285 1.00 86.06 95 LEU A N 1
ATOM 787 C CA . LEU A 1 95 ? 2.640 -4.508 -10.230 1.00 86.06 95 LEU A CA 1
ATOM 788 C C . LEU A 1 95 ? 2.403 -5.404 -11.448 1.00 86.06 95 LEU A C 1
ATOM 790 O O . LEU A 1 95 ? 2.664 -4.985 -12.582 1.00 86.06 95 LEU A O 1
ATOM 794 N N . LYS A 1 96 ? 1.827 -6.591 -11.225 1.00 84.12 96 LYS A N 1
ATOM 795 C CA . LYS A 1 96 ? 1.429 -7.533 -12.282 1.00 84.12 96 LYS A CA 1
ATOM 796 C C . LYS A 1 96 ? 0.252 -7.044 -13.130 1.00 84.12 96 LYS A C 1
ATOM 798 O O . LYS A 1 96 ? -0.010 -7.621 -14.182 1.00 84.12 96 LYS A O 1
ATOM 803 N N . GLY A 1 97 ? -0.428 -5.972 -12.715 1.00 73.38 97 GLY A N 1
ATOM 804 C CA . GLY A 1 97 ? -1.632 -5.475 -13.381 1.00 73.38 97 GLY A CA 1
ATOM 805 C C . GLY A 1 97 ? -2.850 -6.371 -13.154 1.00 73.38 97 GLY A C 1
ATOM 806 O O . GLY A 1 97 ? -3.828 -6.270 -13.895 1.00 73.38 97 GLY A O 1
ATOM 807 N N . GLU A 1 98 ? -2.795 -7.245 -12.149 1.00 65.56 98 GLU A N 1
ATOM 808 C CA . GLU A 1 98 ? -3.939 -8.049 -11.744 1.00 65.56 98 GLU A CA 1
ATOM 809 C C . GLU A 1 98 ? -4.918 -7.143 -10.989 1.00 65.56 98 GLU A C 1
ATOM 811 O O . GLU A 1 98 ? -4.630 -6.672 -9.893 1.00 65.56 98 GLU A O 1
ATOM 816 N N . LYS A 1 99 ? -6.069 -6.863 -11.614 1.00 55.97 99 LYS A N 1
ATOM 817 C CA . LYS A 1 99 ? -7.150 -6.040 -11.041 1.00 55.97 99 LYS A CA 1
ATOM 818 C C . LYS A 1 99 ? -8.146 -6.848 -10.199 1.00 55.97 99 LYS A C 1
ATOM 820 O O . LYS A 1 99 ? -9.063 -6.271 -9.623 1.00 55.97 99 LYS A O 1
ATOM 825 N N . ASP A 1 100 ? -8.000 -8.172 -10.133 1.00 47.09 100 ASP A N 1
ATOM 826 C CA . ASP A 1 100 ? -8.898 -9.050 -9.373 1.00 47.09 100 ASP A CA 1
ATOM 827 C C . ASP A 1 100 ? -8.539 -9.054 -7.879 1.00 47.09 100 ASP A C 1
ATOM 829 O O . ASP A 1 100 ? -8.109 -10.046 -7.291 1.00 47.09 100 ASP A O 1
ATOM 833 N N . TYR A 1 101 ? -8.751 -7.910 -7.236 1.00 51.81 101 TYR A N 1
ATOM 834 C CA . TYR A 1 101 ? -8.703 -7.787 -5.786 1.00 51.81 101 TYR A CA 1
ATOM 835 C C . TYR A 1 101 ? -10.041 -8.230 -5.194 1.00 51.81 101 TYR A C 1
ATOM 837 O O . TYR A 1 101 ? -10.868 -7.402 -4.840 1.00 51.81 101 TYR A O 1
ATOM 845 N N . HIS A 1 102 ? -10.254 -9.545 -5.105 1.00 41.34 102 HIS A N 1
ATOM 846 C CA . HIS A 1 102 ? -11.398 -10.178 -4.432 1.00 41.34 102 HIS A CA 1
ATOM 847 C C . HIS A 1 102 ? -12.792 -9.646 -4.844 1.00 41.34 102 HIS A C 1
ATOM 849 O O . HIS A 1 102 ? -13.326 -8.726 -4.225 1.00 41.34 102 HIS A O 1
ATOM 855 N N . ARG A 1 103 ? -13.433 -10.307 -5.817 1.00 35.78 103 ARG A N 1
ATOM 856 C CA . ARG A 1 103 ? -14.906 -10.323 -5.902 1.00 35.78 103 ARG A CA 1
ATOM 857 C C . ARG A 1 103 ? -15.518 -11.198 -4.812 1.00 35.78 103 ARG A C 1
ATOM 859 O O . ARG A 1 103 ? -14.885 -12.216 -4.449 1.00 35.78 103 ARG A O 1
#